Protein AF-A0A0S3T4B1-F1 (afdb_monomer_lite)

Foldseek 3Di:
DVVVVVVVVVVVVVVVVVVVPPDPDDDDDDPPDDDDPPDDDDDDDDDDDQDCDDQDHNVCQDVVDDCVRPGHHD

InterPro domains:
  IPR000602 Glycoside hydrolase family 38, N-terminal domain [PF01074] (39-70)
  IPR011330 Glycoside hydrolase/deacetylase, beta/alpha-barrel [SSF88713] (29-70)
  IPR027291 Glycoside hydrolase 38, N-terminal domain superfamily [G3DSA:3.20.110.10] (19-74)
  IPR050843 Glycosyl Hydrolase Family 38 [PTHR11607] (12-69)

Radius of gyration: 28.1 Å; chains: 1; bounding box: 74×31×57 Å

Sequence (74 aa):
MSERMTIVSECFCVILLLYSCGSVVCVKYNTGASIVPGKLNVHLVPHSHDDVGWLKTVDQYYVGSNHTIQVGVI

Organism: NCBI:txid157739

Structure (mmCIF, N/CA/C/O backbone):
data_AF-A0A0S3T4B1-F1
#
_entry.id   AF-A0A0S3T4B1-F1
#
loop_
_atom_site.group_PDB
_atom_site.id
_atom_site.type_symbol
_atom_site.label_atom_id
_atom_site.label_alt_id
_atom_site.label_comp_id
_atom_site.label_asym_id
_atom_site.label_entity_id
_atom_site.label_seq_id
_atom_site.pdbx_PDB_ins_code
_atom_site.Cartn_x
_atom_site.Cartn_y
_atom_site.Cartn_z
_atom_site.occupancy
_atom_site.B_iso_or_equiv
_atom_site.auth_seq_id
_atom_site.auth_comp_id
_atom_site.auth_asym_id
_atom_site.auth_atom_id
_atom_site.pdbx_PDB_model_num
ATOM 1 N N . MET A 1 1 ? 48.733 22.016 33.893 1.00 60.41 1 MET A N 1
ATOM 2 C CA . MET A 1 1 ? 48.140 20.662 34.015 1.00 60.41 1 MET A CA 1
ATOM 3 C C . MET A 1 1 ? 46.716 20.710 34.568 1.00 60.41 1 MET A C 1
ATOM 5 O O . MET A 1 1 ? 45.884 19.986 34.049 1.00 60.41 1 MET A O 1
ATOM 9 N N . SER A 1 2 ? 46.422 21.607 35.522 1.00 62.72 2 SER A N 1
ATOM 10 C CA . SER A 1 2 ? 45.076 21.820 36.086 1.00 62.72 2 SER A CA 1
ATOM 11 C C . SER A 1 2 ? 44.016 22.223 35.040 1.00 62.72 2 SER A C 1
ATOM 13 O O . SER A 1 2 ? 43.044 21.505 34.854 1.00 62.72 2 SER A O 1
ATOM 15 N N . GLU A 1 3 ? 44.257 23.275 34.247 1.00 63.59 3 GLU A N 1
ATOM 16 C CA . GLU A 1 3 ? 43.259 23.810 33.292 1.00 63.59 3 GLU A CA 1
ATOM 17 C C . GLU A 1 3 ? 42.866 22.833 32.170 1.00 63.59 3 GLU A C 1
ATOM 19 O O . GLU A 1 3 ? 41.715 22.788 31.749 1.00 63.59 3 GLU A O 1
ATOM 24 N N . ARG A 1 4 ? 43.805 21.993 31.709 1.00 67.50 4 ARG A N 1
ATOM 25 C CA . ARG A 1 4 ? 43.524 20.966 30.689 1.00 67.50 4 ARG A CA 1
ATOM 26 C C . ARG A 1 4 ? 42.659 19.829 31.236 1.00 67.50 4 ARG A C 1
ATOM 28 O O . ARG A 1 4 ? 41.920 19.222 30.474 1.00 67.50 4 ARG A O 1
ATOM 35 N N . MET A 1 5 ? 42.745 19.548 32.537 1.00 64.06 5 MET A N 1
ATOM 36 C CA . MET A 1 5 ? 41.950 18.509 33.192 1.00 64.06 5 MET A CA 1
ATOM 37 C C . MET A 1 5 ? 40.523 18.997 33.474 1.00 64.06 5 MET A C 1
ATOM 39 O O . MET A 1 5 ? 39.577 18.228 33.315 1.00 64.06 5 MET A O 1
ATOM 43 N N . THR A 1 6 ? 40.359 20.291 33.775 1.00 70.69 6 THR A N 1
ATOM 44 C CA . THR A 1 6 ? 39.046 20.945 33.888 1.00 70.69 6 THR A CA 1
ATOM 45 C C . THR A 1 6 ? 38.289 20.919 32.559 1.00 70.69 6 THR A C 1
ATOM 47 O O . THR A 1 6 ? 37.140 20.495 32.534 1.00 70.69 6 THR A O 1
ATOM 50 N N . ILE A 1 7 ? 38.949 21.246 31.440 1.00 76.69 7 ILE A N 1
ATOM 51 C CA . ILE A 1 7 ? 38.327 21.217 30.102 1.00 76.69 7 ILE A CA 1
ATOM 52 C C . ILE A 1 7 ? 37.863 19.802 29.728 1.00 76.69 7 ILE A C 1
ATOM 54 O O . ILE A 1 7 ? 36.756 19.629 29.231 1.00 76.69 7 ILE A O 1
ATOM 58 N N . VAL A 1 8 ? 38.668 18.769 29.999 1.00 79.56 8 VAL A N 1
ATOM 59 C CA . VAL A 1 8 ? 38.278 17.372 29.722 1.00 79.56 8 VAL A CA 1
ATOM 60 C C . VAL A 1 8 ? 37.072 16.954 30.569 1.00 79.56 8 VAL A C 1
ATOM 62 O O . VAL A 1 8 ? 36.176 16.284 30.057 1.00 79.56 8 VAL A O 1
ATOM 65 N N . SER A 1 9 ? 37.014 17.385 31.834 1.00 80.75 9 SER A N 1
ATOM 66 C CA . SER A 1 9 ? 35.872 17.134 32.718 1.00 80.75 9 SER A CA 1
ATOM 67 C C . SER A 1 9 ? 34.606 17.843 32.237 1.00 80.75 9 SER A C 1
ATOM 69 O O . SER A 1 9 ? 33.539 17.235 32.209 1.00 80.75 9 SER A O 1
ATOM 71 N N . GLU A 1 10 ? 34.706 19.108 31.832 1.00 78.50 10 GLU A N 1
ATOM 72 C CA . GLU A 1 10 ? 33.572 19.873 31.308 1.00 78.50 10 GLU A CA 1
ATOM 73 C C . GLU A 1 10 ? 33.068 19.293 29.983 1.00 78.50 10 GLU A C 1
ATOM 75 O O . GLU A 1 10 ? 31.866 19.083 29.822 1.00 78.50 10 GLU A O 1
ATOM 80 N N . CYS A 1 11 ? 33.969 18.935 29.063 1.00 79.38 11 CYS A N 1
ATOM 81 C CA . CYS A 1 11 ? 33.604 18.271 27.812 1.00 79.38 11 CYS A CA 1
ATOM 82 C C . CYS A 1 11 ? 32.921 16.919 28.057 1.00 79.38 11 CYS A C 1
ATOM 84 O O . CYS A 1 11 ? 31.938 16.603 27.390 1.00 79.38 11 CYS A O 1
ATOM 86 N N . PHE A 1 12 ? 33.398 16.133 29.026 1.00 81.31 12 PHE A N 1
ATOM 87 C CA . PHE A 1 12 ? 32.779 14.860 29.393 1.00 81.31 12 PHE A CA 1
ATOM 88 C C . PHE A 1 12 ? 31.369 15.05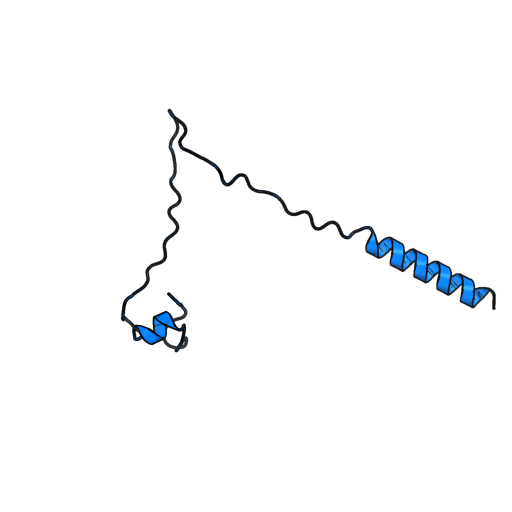4 29.973 1.00 81.31 12 PHE A C 1
ATOM 90 O O . PHE A 1 12 ? 30.444 14.339 29.585 1.00 81.31 12 PHE A O 1
ATOM 97 N N . CYS A 1 13 ? 31.175 16.071 30.819 1.00 77.38 13 CYS A N 1
ATOM 98 C CA . CYS A 1 13 ? 29.861 16.449 31.344 1.00 77.38 13 CYS A CA 1
ATOM 99 C C . CYS A 1 13 ? 28.895 16.897 30.234 1.00 77.38 13 CYS A C 1
ATOM 101 O O . CYS A 1 13 ? 27.737 16.482 30.231 1.00 77.38 13 CYS A O 1
ATOM 103 N N . VAL A 1 14 ? 29.362 17.695 29.268 1.00 79.81 14 VAL A N 1
ATOM 104 C CA . VAL A 1 14 ? 28.549 18.137 28.120 1.00 79.81 14 VAL A CA 1
ATOM 105 C C . VAL A 1 14 ? 28.155 16.950 27.241 1.00 79.81 14 VAL A C 1
ATOM 107 O O . VAL A 1 14 ? 26.993 16.823 26.867 1.00 79.81 14 VAL A O 1
ATOM 110 N N . ILE A 1 15 ? 29.089 16.042 26.959 1.00 76.50 15 ILE A N 1
ATOM 111 C CA . ILE A 1 15 ? 28.821 14.838 26.165 1.00 76.50 15 ILE A CA 1
ATOM 112 C C . ILE A 1 15 ? 27.788 13.944 26.871 1.00 76.50 15 ILE A C 1
ATOM 114 O O . ILE A 1 15 ? 26.828 13.511 26.235 1.00 76.50 15 ILE A O 1
ATOM 118 N N . LEU A 1 16 ? 27.918 13.725 28.183 1.00 73.94 16 LEU A N 1
ATOM 119 C CA . LEU A 1 16 ? 26.947 12.955 28.972 1.00 73.94 16 LEU A CA 1
ATOM 120 C C . LEU A 1 16 ? 25.546 13.586 28.981 1.00 73.94 16 LEU A C 1
ATOM 122 O O . LEU A 1 16 ? 24.553 12.867 28.864 1.00 73.94 16 LEU A O 1
ATOM 126 N N . LEU A 1 17 ? 25.456 14.916 29.072 1.00 67.19 17 LEU A N 1
ATOM 127 C CA . LEU A 1 17 ? 24.181 15.637 29.016 1.00 67.19 17 LEU A CA 1
ATOM 128 C C . LEU A 1 17 ? 23.474 15.445 27.665 1.00 67.19 17 LEU A C 1
ATOM 130 O O . LEU A 1 17 ? 22.260 15.221 27.644 1.00 67.19 17 LEU A O 1
ATOM 134 N N . LEU A 1 18 ? 24.224 15.451 26.557 1.00 67.19 18 LEU A N 1
ATOM 135 C CA . LEU A 1 18 ? 23.691 15.264 25.201 1.00 67.19 18 LEU A CA 1
ATOM 136 C 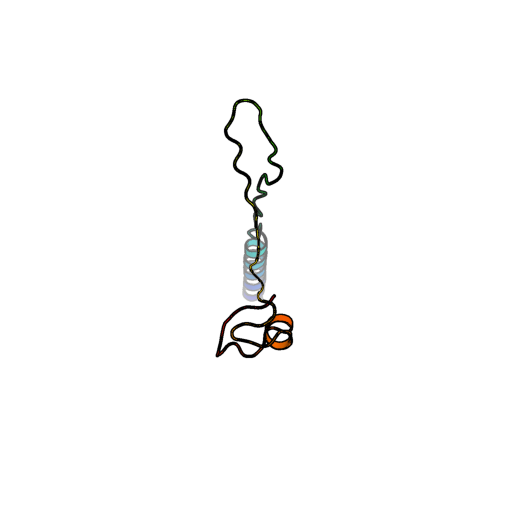C . LEU A 1 18 ? 23.145 13.847 24.957 1.00 67.19 18 LEU A C 1
ATOM 138 O O . LEU A 1 18 ? 22.156 13.697 24.241 1.00 67.19 18 LEU A O 1
ATOM 142 N N . TYR A 1 19 ? 23.721 12.815 25.584 1.00 67.44 19 TYR A N 1
ATOM 143 C CA . TYR A 1 19 ? 23.216 11.437 25.479 1.00 67.44 19 TYR A CA 1
ATOM 144 C C . TYR A 1 19 ? 21.887 11.202 26.223 1.00 67.44 19 TYR A C 1
ATOM 146 O O . TYR A 1 19 ? 21.163 10.266 25.888 1.00 67.44 19 TYR A O 1
ATOM 154 N N . SER A 1 20 ? 21.533 12.035 27.211 1.00 64.44 20 SER A N 1
ATOM 155 C CA . SER A 1 20 ? 20.338 11.814 28.047 1.00 64.44 20 SER A CA 1
ATOM 156 C C . SER A 1 20 ? 19.007 12.222 27.391 1.00 64.44 20 SER A C 1
ATOM 158 O O . SER A 1 20 ? 17.946 11.766 27.811 1.00 64.44 20 SER A O 1
ATOM 160 N N . CYS A 1 21 ? 19.044 13.032 26.326 1.00 57.66 21 CYS A N 1
ATOM 161 C CA . CYS A 1 21 ? 17.860 13.594 25.658 1.00 57.66 21 CYS A CA 1
ATOM 162 C C . CYS A 1 21 ? 17.430 12.795 24.404 1.00 57.66 21 CYS A C 1
ATOM 164 O O . CYS A 1 21 ? 16.817 13.324 23.482 1.00 57.66 21 CYS A O 1
ATOM 166 N N . GLY A 1 22 ? 17.788 11.511 24.322 1.00 62.28 22 GLY A N 1
ATOM 167 C CA . GLY A 1 22 ? 17.568 10.671 23.139 1.00 62.28 22 GLY A CA 1
ATOM 168 C C . GLY A 1 22 ? 16.379 9.717 23.250 1.00 62.28 22 GLY A C 1
ATOM 169 O O . GLY A 1 22 ? 16.521 8.548 22.911 1.00 62.28 22 GLY A O 1
ATOM 170 N N . SER A 1 23 ? 15.222 10.154 23.754 1.00 62.72 23 SER A N 1
ATOM 171 C CA . SER A 1 23 ? 14.018 9.306 23.737 1.00 62.72 23 SER A CA 1
ATOM 172 C C . SER A 1 23 ? 13.217 9.562 22.463 1.00 62.72 23 SER A C 1
ATOM 174 O O . SER A 1 23 ? 12.450 10.519 22.380 1.00 62.72 23 SER A O 1
ATOM 176 N N . VAL A 1 24 ? 13.381 8.698 21.458 1.00 68.56 24 VAL A N 1
ATOM 177 C CA . VAL A 1 24 ? 12.482 8.662 20.296 1.00 68.56 24 VAL A CA 1
ATOM 178 C C . VAL A 1 24 ? 11.145 8.094 20.769 1.00 68.56 24 VAL A C 1
ATOM 180 O O . VAL A 1 24 ? 10.995 6.888 20.958 1.00 68.56 24 VAL A O 1
ATOM 183 N N . VAL A 1 25 ? 10.164 8.966 21.000 1.00 69.81 25 VAL A N 1
ATOM 184 C CA . VAL A 1 25 ? 8.799 8.539 21.322 1.00 69.81 25 VAL A CA 1
ATOM 185 C C . VAL A 1 25 ? 8.158 8.004 20.045 1.00 69.81 25 VAL A C 1
ATOM 187 O O . VAL A 1 25 ? 7.772 8.771 19.166 1.00 69.81 25 VAL A O 1
ATOM 190 N N . CYS A 1 26 ? 8.028 6.681 19.934 1.00 69.81 26 CYS A N 1
ATOM 191 C CA . CYS A 1 26 ? 7.132 6.091 18.946 1.00 69.81 26 CYS A CA 1
ATOM 192 C C . CYS A 1 26 ? 5.706 6.089 19.517 1.00 69.81 26 CYS A C 1
ATOM 194 O O . CYS A 1 26 ? 5.424 5.486 20.553 1.00 69.81 26 CYS A O 1
ATOM 196 N N . VAL A 1 27 ? 4.795 6.816 18.871 1.00 84.06 27 VAL A N 1
ATOM 197 C CA . VAL A 1 27 ? 3.375 6.789 19.236 1.00 84.06 27 VAL A CA 1
ATOM 198 C C . VAL A 1 27 ? 2.752 5.537 18.626 1.00 84.06 27 VAL A C 1
ATOM 200 O O . VAL A 1 27 ? 2.811 5.330 17.415 1.00 84.06 27 VAL A O 1
ATOM 203 N N . LYS A 1 28 ? 2.144 4.692 19.464 1.00 90.56 28 LYS A N 1
ATOM 204 C CA . LYS A 1 28 ? 1.410 3.504 19.017 1.00 90.56 28 LYS A CA 1
ATOM 205 C C . LYS A 1 28 ? -0.040 3.873 18.696 1.00 90.56 28 LYS A C 1
ATOM 207 O O . LYS A 1 28 ? -0.782 4.282 19.584 1.00 90.56 28 LYS A O 1
ATOM 212 N N . TYR A 1 29 ? -0.456 3.682 17.447 1.00 90.88 29 TYR A N 1
ATOM 213 C CA . TYR A 1 29 ? -1.847 3.868 17.020 1.00 90.88 29 TYR A CA 1
ATOM 214 C C . TYR A 1 29 ? -2.694 2.618 17.306 1.00 90.88 29 TYR A C 1
ATOM 216 O O . TYR A 1 29 ? -2.207 1.490 17.203 1.00 90.88 29 TYR A O 1
ATOM 224 N N . ASN A 1 30 ? -3.976 2.804 17.640 1.00 90.94 30 ASN A N 1
ATOM 225 C CA . ASN A 1 30 ? -4.931 1.701 17.775 1.00 90.94 30 ASN A CA 1
ATOM 226 C C . ASN A 1 30 ? -5.504 1.316 16.400 1.00 90.94 30 ASN A C 1
ATOM 228 O O . ASN A 1 30 ? -6.530 1.843 15.978 1.00 90.94 30 ASN A O 1
ATOM 232 N N . THR A 1 31 ? -4.823 0.410 15.696 1.00 94.06 31 THR A N 1
ATOM 233 C CA . THR A 1 31 ? -5.202 -0.057 14.349 1.00 94.06 31 THR A CA 1
ATOM 234 C C . THR A 1 31 ? -6.133 -1.276 14.352 1.00 94.06 31 THR A C 1
ATOM 236 O O . THR A 1 31 ? -6.573 -1.706 13.292 1.00 94.06 31 THR A O 1
ATOM 239 N N . GLY A 1 32 ? -6.461 -1.829 15.524 1.00 92.81 32 GLY A N 1
ATOM 240 C CA . GLY A 1 32 ? -7.268 -3.048 15.678 1.00 92.81 32 GLY A CA 1
ATOM 241 C C . GLY A 1 32 ? -8.777 -2.809 15.767 1.00 92.81 32 GLY A C 1
ATOM 242 O O . GLY A 1 32 ? -9.471 -3.567 16.443 1.00 92.81 32 GLY A O 1
ATOM 243 N N . ALA A 1 33 ? -9.289 -1.733 15.164 1.00 94.50 33 ALA A N 1
ATOM 244 C CA . ALA A 1 33 ? -10.719 -1.440 15.177 1.00 94.50 33 ALA A CA 1
ATOM 245 C C 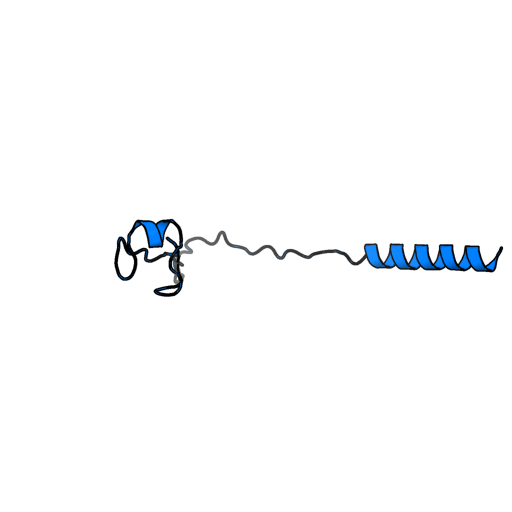. ALA A 1 33 ? -11.515 -2.541 14.451 1.00 94.50 33 ALA A C 1
ATOM 247 O O . ALA A 1 33 ? -11.072 -3.089 13.445 1.00 94.50 33 ALA A O 1
ATOM 248 N N . SER A 1 34 ? -12.705 -2.849 14.967 1.00 94.25 34 SER A N 1
ATOM 249 C CA . SER A 1 34 ? -13.620 -3.848 14.406 1.00 94.25 34 SER A CA 1
ATOM 250 C C . SER A 1 34 ? -15.043 -3.292 14.352 1.00 94.25 34 SER A C 1
ATOM 252 O O . SER A 1 34 ? -15.300 -2.167 14.788 1.00 94.25 34 SER A O 1
ATOM 254 N N . ILE A 1 35 ? -15.962 -4.080 13.800 1.00 96.62 35 ILE A N 1
ATOM 255 C CA . ILE A 1 35 ? -17.359 -3.704 13.601 1.00 96.62 35 ILE A CA 1
ATOM 256 C C . ILE A 1 35 ? -18.024 -3.436 14.954 1.00 96.62 35 ILE A C 1
ATOM 258 O O . ILE A 1 35 ? -18.004 -4.280 15.852 1.00 96.62 35 ILE A O 1
ATOM 262 N N . VAL A 1 36 ? -18.663 -2.273 15.079 1.00 97.12 36 VAL A N 1
ATOM 263 C CA . VAL A 1 36 ? -19.457 -1.893 16.252 1.00 97.12 36 VAL A CA 1
ATOM 264 C C . VAL A 1 36 ? -20.943 -1.851 15.872 1.00 97.12 36 VAL A C 1
ATOM 266 O O . VAL A 1 36 ? -21.321 -1.050 15.008 1.00 97.12 36 VAL A O 1
ATOM 269 N N . PRO A 1 37 ? -21.806 -2.677 16.499 1.00 97.38 37 PRO A N 1
ATOM 270 C CA . PRO A 1 37 ? -23.248 -2.646 16.262 1.00 97.38 37 PRO A CA 1
ATOM 271 C C . PRO A 1 37 ? -23.859 -1.278 16.585 1.00 97.38 37 PRO A C 1
ATOM 273 O O . PRO A 1 37 ? -23.442 -0.606 17.528 1.00 97.38 37 PRO A O 1
ATOM 276 N N . GLY A 1 38 ? -24.856 -0.859 15.803 1.00 96.94 38 GLY A N 1
ATOM 277 C CA . GLY A 1 38 ? -25.540 0.424 16.007 1.00 96.94 38 GLY A CA 1
ATOM 278 C C . GLY A 1 38 ? -24.718 1.662 15.626 1.00 96.94 38 GLY A C 1
ATOM 279 O O . GLY A 1 38 ? -25.145 2.780 15.906 1.00 96.94 38 GLY A O 1
ATOM 280 N N . LYS A 1 39 ? -23.556 1.488 14.982 1.00 97.62 39 LYS A N 1
ATOM 281 C CA . LYS A 1 39 ? -22.752 2.573 14.404 1.00 97.62 39 LYS A CA 1
ATOM 282 C C . LYS A 1 39 ? -22.564 2.374 12.903 1.00 97.62 39 LYS A C 1
ATOM 284 O O . LYS A 1 39 ? -22.631 1.253 12.399 1.00 97.62 39 LYS A O 1
ATOM 289 N N . LEU A 1 40 ? -22.284 3.469 12.196 1.00 96.38 40 LEU A N 1
ATOM 290 C CA . LEU A 1 40 ? -21.750 3.390 10.841 1.00 96.38 40 LEU A CA 1
ATOM 291 C C . LEU A 1 40 ? -20.320 2.844 10.914 1.00 96.38 40 LEU A C 1
ATOM 293 O O . LEU A 1 40 ? -19.467 3.423 11.584 1.00 96.38 40 LEU A O 1
ATOM 297 N N . ASN A 1 41 ? -20.070 1.738 10.220 1.00 97.50 41 ASN A N 1
ATOM 298 C CA . ASN A 1 41 ? -18.751 1.126 10.125 1.00 97.50 41 ASN A CA 1
ATOM 299 C C . ASN A 1 41 ? -18.149 1.478 8.762 1.00 97.50 41 ASN A C 1
ATOM 301 O O . ASN A 1 41 ? -18.724 1.148 7.727 1.00 97.50 41 ASN A O 1
ATOM 305 N N . VAL A 1 42 ? -17.010 2.174 8.765 1.00 96.44 42 VAL A N 1
ATOM 306 C CA . VAL A 1 42 ? -16.295 2.566 7.543 1.00 96.44 42 VAL A CA 1
ATOM 307 C C . VAL A 1 42 ? -15.150 1.588 7.319 1.00 96.44 42 VAL A C 1
ATOM 309 O O . VAL A 1 42 ? -14.199 1.546 8.096 1.00 96.44 42 VAL A O 1
ATOM 312 N N . HIS A 1 43 ? -15.246 0.798 6.255 1.00 96.12 43 HIS A N 1
ATOM 313 C CA . HIS A 1 43 ? -14.204 -0.141 5.864 1.00 96.12 43 HIS A CA 1
ATOM 314 C C . HIS A 1 43 ? -13.190 0.580 4.977 1.00 96.12 43 HIS A C 1
ATOM 316 O O . HIS A 1 43 ? -13.478 0.915 3.830 1.00 96.12 43 HIS A O 1
ATOM 322 N N . LEU A 1 44 ? -12.001 0.830 5.518 1.00 95.56 44 LEU A N 1
ATOM 323 C CA . LEU A 1 44 ? -10.858 1.275 4.729 1.00 95.56 44 LEU A CA 1
ATOM 324 C C . LEU A 1 44 ? -10.342 0.059 3.952 1.00 95.56 44 LEU A C 1
ATOM 326 O O . LEU A 1 44 ? -9.913 -0.914 4.569 1.00 95.56 44 LEU A O 1
ATOM 330 N N . VAL A 1 45 ? -10.408 0.103 2.618 1.00 96.12 45 VAL A N 1
ATOM 331 C CA . VAL A 1 45 ? -9.948 -0.980 1.732 1.00 96.12 45 VAL A CA 1
ATOM 332 C C . VAL A 1 45 ? -8.763 -0.480 0.903 1.00 96.12 45 VAL A C 1
ATOM 334 O O . VAL A 1 45 ? -8.963 0.050 -0.196 1.00 96.12 45 VAL A O 1
ATOM 337 N N . PRO A 1 46 ? -7.525 -0.597 1.424 1.00 95.81 46 PRO A N 1
ATOM 338 C CA . PRO A 1 46 ? -6.331 -0.311 0.644 1.00 95.81 46 PRO A CA 1
ATOM 339 C C . PRO A 1 46 ? -6.260 -1.259 -0.553 1.00 95.81 46 PRO A C 1
ATOM 341 O O . PRO A 1 46 ? -6.423 -2.468 -0.401 1.00 95.81 46 PRO A O 1
ATOM 344 N N . HIS A 1 47 ? -6.022 -0.705 -1.733 1.00 94.75 47 HIS A N 1
ATOM 345 C CA . HIS A 1 47 ? -5.829 -1.460 -2.964 1.00 94.75 47 HIS A CA 1
ATOM 346 C C . HIS A 1 47 ? -4.829 -0.729 -3.865 1.00 94.75 47 HIS A C 1
ATOM 348 O O . HIS A 1 47 ? -4.682 0.490 -3.758 1.00 94.75 47 HIS A O 1
ATOM 354 N N . SER A 1 48 ? -4.163 -1.484 -4.739 1.00 91.94 48 SER A N 1
ATOM 355 C CA . SER A 1 48 ? -3.433 -0.956 -5.895 1.00 91.94 48 SER A CA 1
ATOM 356 C C . SER A 1 48 ? -4.170 -1.364 -7.166 1.00 91.94 48 SER A C 1
ATOM 358 O O . SER A 1 48 ? -4.836 -2.403 -7.195 1.00 91.94 48 SER A O 1
ATOM 360 N N . HIS A 1 49 ? -4.100 -0.522 -8.192 1.00 92.31 49 HIS A N 1
ATOM 361 C CA . HIS A 1 49 ? -4.605 -0.853 -9.516 1.00 92.31 49 HIS A CA 1
ATOM 362 C C . HIS A 1 49 ? -3.418 -1.113 -10.439 1.00 92.31 49 HIS A C 1
ATOM 364 O O . HIS A 1 49 ? -2.713 -0.181 -10.821 1.00 92.31 49 HIS A O 1
ATOM 370 N N . ASP A 1 50 ? -3.216 -2.388 -10.757 1.00 90.19 50 ASP A N 1
ATOM 371 C CA . ASP A 1 50 ? -2.001 -2.892 -11.383 1.00 90.19 50 ASP A CA 1
ATOM 372 C C . ASP A 1 50 ? -2.315 -3.407 -12.794 1.00 90.19 50 ASP A C 1
ATOM 374 O O . ASP A 1 50 ? -2.785 -4.532 -12.985 1.00 90.19 50 ASP A O 1
ATOM 378 N N . ASP A 1 51 ? -2.090 -2.557 -13.796 1.00 91.94 51 ASP A N 1
ATOM 379 C CA . ASP A 1 51 ? -2.386 -2.876 -15.193 1.00 91.94 51 ASP A CA 1
ATOM 380 C C . ASP A 1 51 ? -1.430 -3.942 -15.754 1.00 91.94 51 ASP A C 1
ATOM 382 O O . ASP A 1 51 ? -0.208 -3.766 -15.783 1.00 91.94 51 ASP A O 1
ATOM 386 N N . VAL A 1 52 ? -1.980 -5.032 -16.303 1.00 86.94 52 VAL A N 1
ATOM 387 C CA . VAL A 1 52 ? -1.209 -6.111 -16.957 1.00 86.94 52 VAL A CA 1
ATOM 388 C C . VAL A 1 52 ? -0.867 -5.723 -18.398 1.00 86.94 52 VAL A C 1
ATOM 390 O O . VAL A 1 52 ? -1.271 -6.362 -19.368 1.00 86.94 52 VAL A O 1
ATOM 393 N N . GLY A 1 53 ? -0.104 -4.642 -18.526 1.00 81.69 53 GLY A N 1
ATOM 394 C CA . GLY A 1 53 ? 0.225 -4.030 -19.804 1.00 81.69 53 GLY A CA 1
ATOM 395 C C . GLY A 1 53 ? -0.801 -2.974 -20.210 1.00 81.69 53 GLY A C 1
ATOM 396 O O . GLY A 1 53 ? -1.925 -3.288 -20.590 1.00 81.69 53 GLY A O 1
ATOM 397 N N . TRP A 1 54 ? -0.374 -1.713 -20.162 1.00 91.31 54 TRP A N 1
ATOM 398 C CA . TRP A 1 54 ? -1.141 -0.555 -20.628 1.00 91.31 54 TRP A CA 1
ATOM 399 C C . TRP A 1 54 ? -0.203 0.412 -21.351 1.00 91.31 54 TRP A C 1
ATOM 401 O O . TRP A 1 54 ? 0.034 0.248 -22.547 1.00 91.31 54 TRP A O 1
ATOM 411 N N . LEU A 1 55 ? 0.402 1.365 -20.634 1.00 89.44 55 LEU A N 1
ATOM 412 C CA . LEU A 1 55 ? 1.418 2.259 -21.204 1.00 89.44 55 LEU A CA 1
ATOM 413 C C . LEU A 1 55 ? 2.815 1.629 -21.199 1.00 89.44 55 LEU A C 1
ATOM 415 O O . LEU A 1 55 ? 3.634 1.923 -22.070 1.00 89.44 55 LEU A O 1
ATOM 419 N N . LYS A 1 56 ? 3.086 0.752 -20.228 1.00 88.12 56 LYS A N 1
ATOM 420 C CA . LYS A 1 56 ? 4.296 -0.075 -20.167 1.00 88.12 56 LYS A CA 1
ATOM 421 C C . LYS A 1 56 ? 3.958 -1.545 -20.410 1.00 88.12 56 LYS A C 1
ATOM 423 O O . LYS A 1 56 ? 2.813 -1.964 -20.250 1.00 88.12 56 LYS A O 1
ATOM 428 N N . THR A 1 57 ? 4.964 -2.333 -20.776 1.00 90.94 57 THR A N 1
ATOM 429 C CA . THR A 1 57 ? 4.841 -3.802 -20.824 1.00 90.94 57 THR A CA 1
ATOM 430 C C . THR A 1 57 ? 4.664 -4.385 -19.419 1.00 90.94 57 THR A C 1
ATOM 432 O O . THR A 1 57 ? 5.007 -3.737 -18.428 1.00 90.94 57 T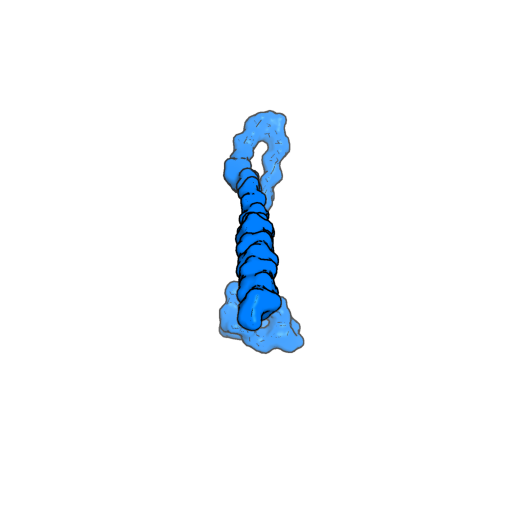HR A O 1
ATOM 435 N N . VAL A 1 58 ? 4.176 -5.625 -19.340 1.00 90.56 58 VAL A N 1
ATOM 436 C CA . VAL A 1 58 ? 4.010 -6.361 -18.074 1.00 90.56 58 VAL A CA 1
ATOM 437 C C . VAL A 1 58 ? 5.307 -6.359 -17.265 1.00 90.56 58 VAL A C 1
ATOM 439 O O . VAL A 1 58 ? 5.310 -5.941 -16.111 1.00 90.56 58 VAL A O 1
ATOM 442 N N . ASP A 1 59 ? 6.428 -6.707 -17.896 1.00 91.44 59 ASP A N 1
ATOM 443 C CA . ASP A 1 59 ? 7.723 -6.775 -17.216 1.00 91.44 59 ASP A CA 1
ATOM 444 C C . ASP A 1 59 ? 8.205 -5.399 -16.745 1.00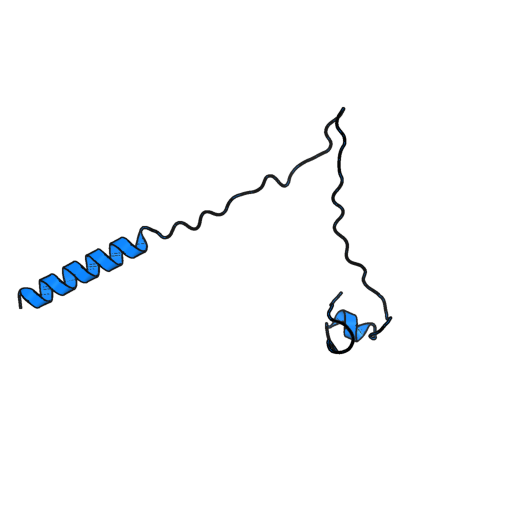 91.44 59 ASP A C 1
ATOM 446 O O . ASP A 1 59 ? 8.813 -5.280 -15.686 1.00 91.44 59 ASP A O 1
ATOM 450 N N . GLN A 1 60 ? 7.907 -4.328 -17.486 1.00 90.06 60 GLN A N 1
ATOM 451 C CA . GLN A 1 60 ? 8.277 -2.966 -17.088 1.00 90.06 60 GLN A CA 1
ATOM 452 C C . GLN A 1 60 ? 7.457 -2.437 -15.907 1.00 90.06 60 GLN A C 1
ATOM 454 O O . GLN A 1 60 ? 7.976 -1.639 -15.118 1.00 90.06 60 GLN A O 1
ATOM 459 N N . TYR A 1 61 ? 6.189 -2.837 -15.782 1.00 91.06 61 TYR A N 1
ATOM 460 C CA . TYR A 1 61 ? 5.425 -2.606 -14.557 1.00 91.06 61 TYR A CA 1
ATOM 461 C C . TYR A 1 61 ? 5.983 -3.464 -13.417 1.00 91.06 61 TYR A C 1
ATOM 463 O O . TYR A 1 61 ? 6.264 -2.906 -12.360 1.00 91.06 61 TYR A O 1
ATOM 471 N N . TYR A 1 62 ? 6.248 -4.754 -13.658 1.00 89.56 62 TYR A N 1
ATOM 472 C CA . TYR A 1 62 ? 6.737 -5.711 -12.654 1.00 89.56 62 TYR A CA 1
ATOM 473 C C . TYR A 1 62 ? 8.075 -5.327 -12.029 1.00 89.56 62 TYR A C 1
ATOM 475 O O . TYR A 1 62 ? 8.219 -5.291 -10.812 1.00 89.56 62 TYR A O 1
ATOM 483 N N . VAL A 1 63 ? 9.066 -5.001 -12.855 1.00 92.06 63 VAL A N 1
ATOM 484 C CA . VAL A 1 63 ? 10.406 -4.651 -12.364 1.00 92.06 63 VAL A CA 1
ATOM 485 C C . VAL A 1 63 ? 10.538 -3.178 -11.984 1.00 92.06 63 VAL A C 1
ATOM 487 O O . VAL A 1 63 ? 11.592 -2.769 -11.503 1.00 92.06 63 VAL A O 1
ATOM 490 N N . GLY A 1 64 ? 9.512 -2.362 -12.247 1.00 88.12 64 GLY A N 1
ATOM 491 C CA . GLY A 1 64 ? 9.567 -0.924 -12.003 1.00 88.12 64 GLY A CA 1
ATOM 492 C C . GLY A 1 64 ? 10.608 -0.214 -12.863 1.00 88.12 64 GLY A C 1
ATOM 493 O O . GLY A 1 64 ? 11.504 0.456 -12.355 1.00 88.12 64 GLY A O 1
ATOM 494 N N . SER A 1 65 ? 10.526 -0.389 -14.182 1.00 89.31 65 SER A N 1
ATOM 495 C CA . SER A 1 65 ? 11.420 0.281 -15.131 1.00 89.31 65 SER A CA 1
ATOM 496 C C . SER A 1 65 ? 10.664 1.235 -16.056 1.00 89.31 65 SER A C 1
ATOM 498 O O . SER A 1 65 ? 9.432 1.273 -16.084 1.00 89.31 65 SER A O 1
ATOM 500 N N . ASN A 1 66 ? 11.426 2.041 -16.802 1.00 84.88 66 ASN A N 1
ATOM 501 C CA . ASN A 1 66 ? 10.915 3.017 -17.765 1.00 84.88 66 ASN A CA 1
ATOM 502 C C . ASN A 1 66 ? 9.965 4.071 -17.149 1.00 84.88 66 ASN A C 1
ATOM 504 O O . ASN A 1 66 ? 8.844 4.292 -17.606 1.00 8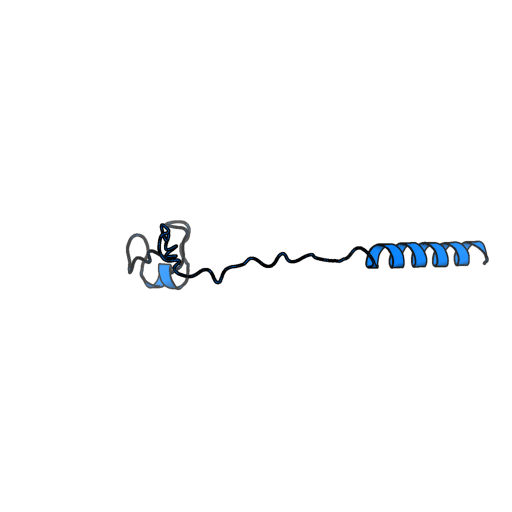4.88 66 ASN A O 1
ATOM 508 N N . HIS A 1 67 ? 10.433 4.739 -16.087 1.00 88.00 67 HIS A N 1
ATOM 509 C CA . HIS A 1 67 ? 9.669 5.750 -15.338 1.00 88.00 67 HIS A CA 1
ATOM 510 C C . HIS A 1 67 ? 9.406 7.055 -16.100 1.00 88.00 67 HIS A C 1
ATOM 512 O O . HIS A 1 67 ? 8.653 7.898 -15.623 1.00 88.00 67 HIS A O 1
ATOM 518 N N . THR A 1 68 ? 10.011 7.235 -17.274 1.00 91.56 68 THR A N 1
ATOM 519 C CA . THR A 1 68 ? 9.741 8.383 -18.147 1.00 91.56 68 THR A CA 1
ATOM 520 C C . THR A 1 68 ? 8.360 8.298 -18.800 1.00 91.56 68 THR A C 1
ATOM 522 O O . THR A 1 68 ? 7.809 9.336 -19.151 1.00 91.56 68 THR A O 1
ATOM 525 N N . ILE A 1 69 ? 7.794 7.090 -18.942 1.00 87.69 69 ILE A N 1
ATOM 526 C CA . ILE A 1 69 ? 6.436 6.866 -19.463 1.00 87.69 69 ILE A CA 1
ATOM 527 C C . ILE A 1 69 ? 5.407 6.978 -18.336 1.00 87.69 69 ILE A C 1
ATOM 529 O O . ILE A 1 69 ? 4.406 7.675 -18.472 1.00 87.69 69 ILE A O 1
ATOM 533 N N . GLN A 1 70 ? 5.654 6.289 -17.219 1.00 86.06 70 GLN A N 1
ATOM 534 C CA . GLN A 1 70 ? 4.791 6.319 -16.043 1.00 86.06 70 GLN A CA 1
ATOM 535 C C . GLN A 1 70 ? 5.579 5.923 -14.792 1.00 86.06 70 GLN A C 1
ATOM 537 O O . GLN A 1 70 ? 6.301 4.921 -14.788 1.00 86.06 70 GLN A O 1
ATOM 542 N N . VAL A 1 71 ? 5.397 6.688 -13.715 1.00 79.00 71 VAL A N 1
ATOM 543 C CA . VAL A 1 71 ? 5.939 6.372 -12.388 1.00 79.00 71 VAL A CA 1
ATOM 544 C C . VAL A 1 71 ? 4.984 5.407 -11.682 1.00 79.00 71 VAL A C 1
ATOM 546 O O . VAL A 1 71 ? 3.809 5.723 -11.515 1.00 79.00 71 VAL A O 1
ATOM 549 N N . GLY A 1 72 ? 5.483 4.229 -11.297 1.00 70.19 72 GLY A N 1
ATOM 550 C CA . GLY A 1 72 ? 4.699 3.185 -10.632 1.00 70.19 72 GLY A CA 1
ATOM 551 C C . GLY A 1 72 ? 5.255 1.779 -10.879 1.00 70.19 72 GLY A C 1
ATOM 552 O O . GLY A 1 72 ? 5.751 1.480 -11.975 1.00 70.19 72 GLY A O 1
ATOM 553 N N . VAL A 1 73 ? 5.168 0.942 -9.848 1.00 70.62 73 VAL A N 1
ATOM 554 C CA . VAL A 1 73 ? 5.556 -0.477 -9.825 1.00 70.62 73 VAL A CA 1
ATOM 555 C C . VAL A 1 73 ? 4.362 -1.253 -9.279 1.00 70.62 73 VAL A C 1
ATOM 557 O O . VAL A 1 73 ? 3.654 -0.711 -8.428 1.00 70.62 73 VAL A O 1
ATOM 560 N N . ILE A 1 74 ? 4.146 -2.458 -9.800 1.00 66.19 74 ILE A N 1
ATOM 561 C CA . ILE A 1 74 ? 3.152 -3.411 -9.280 1.00 66.19 74 ILE A CA 1
ATOM 562 C C . ILE A 1 74 ? 3.690 -4.181 -8.072 1.00 66.19 74 ILE A C 1
ATOM 564 O O . ILE A 1 74 ? 4.918 -4.416 -8.023 1.00 66.19 74 ILE A O 1
#

pLDDT: mean 83.21, std 11.72, range [57.66, 97.62]

Secondary structure (DSSP, 8-state):
-HHHHHHHHHHHHHHHHHHTT----PPPP-------TTS------------SSSSS-HHHHHTT--TTT-----